Protein AF-A0A351XBT7-F1 (afdb_monomer_lite)

Secondary structure (DSSP, 8-state):
-TTT-TTSHHHHHHHHHHHHHTT-S---PPPHHHHHHHHTS-GGGS--HHHH---

pLDDT: mean 88.01, std 7.44, range [61.44, 97.81]

Structure (mmCIF, N/CA/C/O backbone):
data_AF-A0A351XBT7-F1
#
_entry.id   AF-A0A351XBT7-F1
#
loop_
_atom_site.group_PDB
_atom_site.id
_atom_site.type_symbol
_atom_site.label_atom_id
_atom_site.label_alt_id
_atom_site.label_comp_id
_atom_site.label_asym_id
_atom_site.label_entity_id
_atom_site.label_seq_id
_atom_site.pdbx_PDB_ins_code
_atom_site.Cartn_x
_atom_site.Cartn_y
_atom_site.Cartn_z
_atom_site.occupancy
_atom_site.B_iso_or_equiv
_atom_site.auth_seq_id
_atom_site.auth_comp_id
_atom_site.auth_asym_id
_atom_site.auth_atom_id
_atom_site.pdbx_PDB_model_num
ATOM 1 N N . LYS A 1 1 ? 11.575 -2.242 0.655 1.00 68.19 1 LYS A N 1
ATOM 2 C CA . LYS A 1 1 ? 11.152 -3.519 0.025 1.00 68.19 1 LYS A CA 1
ATOM 3 C C . LYS A 1 1 ? 10.294 -4.378 0.950 1.00 68.19 1 LYS A C 1
ATOM 5 O O . LYS A 1 1 ? 9.266 -4.848 0.511 1.00 68.19 1 LYS A O 1
ATOM 10 N N . GLU A 1 2 ? 10.645 -4.527 2.226 1.00 78.69 2 GLU A N 1
ATOM 11 C CA . GLU A 1 2 ? 9.919 -5.428 3.142 1.00 78.69 2 GLU A CA 1
ATOM 12 C C . GLU A 1 2 ? 8.432 -5.088 3.377 1.00 78.69 2 GLU A C 1
ATOM 14 O O . GLU A 1 2 ? 7.644 -5.981 3.653 1.00 78.69 2 GLU A O 1
ATOM 19 N N . TYR A 1 3 ? 8.046 -3.813 3.256 1.00 83.12 3 TYR A N 1
ATOM 20 C CA . TYR A 1 3 ? 6.654 -3.348 3.387 1.00 83.12 3 TYR A CA 1
ATOM 21 C C . TYR A 1 3 ? 5.952 -3.100 2.045 1.00 83.12 3 TYR A C 1
ATOM 23 O O . TYR A 1 3 ? 4.834 -2.605 2.035 1.00 83.12 3 TYR A O 1
ATOM 31 N N . ILE A 1 4 ? 6.614 -3.374 0.918 1.00 82.88 4 ILE A N 1
ATOM 32 C CA . ILE A 1 4 ? 6.010 -3.266 -0.425 1.00 82.88 4 ILE A CA 1
ATOM 33 C C . ILE A 1 4 ? 5.829 -4.642 -1.073 1.00 82.88 4 ILE A C 1
ATOM 35 O O . ILE A 1 4 ? 5.307 -4.731 -2.175 1.00 82.88 4 ILE A O 1
ATOM 39 N N . ASP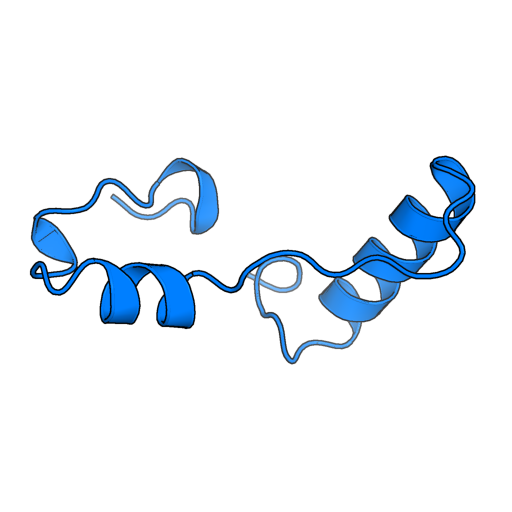 A 1 5 ? 6.294 -5.699 -0.405 1.00 85.69 5 ASP A N 1
ATOM 40 C CA . ASP A 1 5 ? 6.116 -7.078 -0.834 1.00 85.69 5 ASP A CA 1
ATOM 41 C C . ASP A 1 5 ? 4.749 -7.581 -0.344 1.00 85.69 5 ASP A C 1
ATOM 43 O O . ASP A 1 5 ? 4.589 -7.766 0.866 1.00 85.69 5 ASP A O 1
ATOM 47 N N . PRO A 1 6 ? 3.761 -7.782 -1.236 1.00 84.81 6 PRO A N 1
ATOM 48 C CA . PRO A 1 6 ? 2.414 -8.186 -0.844 1.00 84.81 6 PRO A CA 1
ATOM 49 C C . PRO A 1 6 ? 2.363 -9.569 -0.181 1.00 84.81 6 PRO A C 1
ATOM 51 O O . PRO A 1 6 ? 1.411 -9.844 0.550 1.00 84.81 6 PRO A O 1
ATOM 54 N N . ASP A 1 7 ? 3.375 -10.413 -0.401 1.00 86.38 7 ASP A N 1
ATOM 55 C CA . ASP A 1 7 ? 3.449 -11.775 0.136 1.00 86.38 7 ASP A CA 1
ATOM 56 C C . ASP A 1 7 ? 4.330 -11.848 1.409 1.00 86.38 7 ASP A C 1
ATOM 58 O O . ASP A 1 7 ? 4.534 -12.917 1.988 1.00 86.38 7 ASP A O 1
ATOM 62 N N . GLY A 1 8 ? 4.829 -10.699 1.885 1.00 89.81 8 GLY A N 1
ATOM 63 C CA . GLY A 1 8 ? 5.673 -10.587 3.073 1.00 89.81 8 GLY A CA 1
ATOM 64 C C . GLY A 1 8 ? 4.899 -10.439 4.389 1.00 89.81 8 GLY A C 1
ATOM 65 O O . GLY A 1 8 ? 3.899 -9.727 4.487 1.00 89.81 8 GLY A O 1
ATOM 66 N N . GLU A 1 9 ? 5.429 -11.027 5.467 1.00 93.62 9 GLU A N 1
ATOM 67 C CA . GLU A 1 9 ? 4.847 -10.931 6.819 1.00 93.62 9 GLU A CA 1
ATOM 68 C C . GLU A 1 9 ? 4.757 -9.476 7.318 1.00 93.62 9 GLU A C 1
ATOM 70 O O . GLU A 1 9 ? 3.761 -9.059 7.909 1.00 93.62 9 GLU A O 1
ATOM 75 N N . LYS A 1 10 ? 5.784 -8.665 7.036 1.00 92.62 10 LYS A N 1
ATOM 76 C CA . LYS A 1 10 ? 5.826 -7.244 7.416 1.00 92.62 10 LYS A CA 1
ATOM 77 C C . LYS A 1 10 ? 4.738 -6.422 6.725 1.00 92.62 10 LYS A C 1
ATOM 79 O O . LYS A 1 10 ? 4.141 -5.559 7.368 1.00 92.62 10 LYS A O 1
ATOM 84 N N . TYR A 1 11 ? 4.454 -6.702 5.453 1.00 92.50 11 TYR A N 1
ATOM 85 C CA . TYR A 1 11 ? 3.338 -6.089 4.738 1.00 92.50 11 TYR A CA 1
ATOM 86 C C . TYR A 1 11 ? 2.004 -6.497 5.363 1.00 92.50 11 TYR A C 1
ATOM 88 O O . TYR A 1 11 ? 1.219 -5.624 5.725 1.00 92.50 11 TYR A O 1
ATOM 96 N N . ALA A 1 12 ? 1.779 -7.796 5.581 1.00 93.12 12 ALA A N 1
ATOM 97 C CA . ALA A 1 12 ? 0.544 -8.291 6.190 1.00 93.12 12 ALA A CA 1
ATOM 98 C C . ALA A 1 12 ? 0.279 -7.654 7.569 1.00 93.12 12 ALA A C 1
ATOM 100 O O . ALA A 1 12 ? -0.827 -7.176 7.829 1.00 93.12 12 ALA A O 1
ATOM 101 N N . ASN A 1 13 ? 1.311 -7.554 8.413 1.00 95.38 13 ASN A N 1
ATOM 102 C CA . ASN A 1 13 ? 1.221 -6.892 9.715 1.00 95.38 13 ASN A CA 1
ATOM 103 C C . ASN A 1 13 ? 0.899 -5.395 9.584 1.00 95.38 13 ASN A C 1
ATOM 105 O O . ASN A 1 13 ? 0.059 -4.882 10.320 1.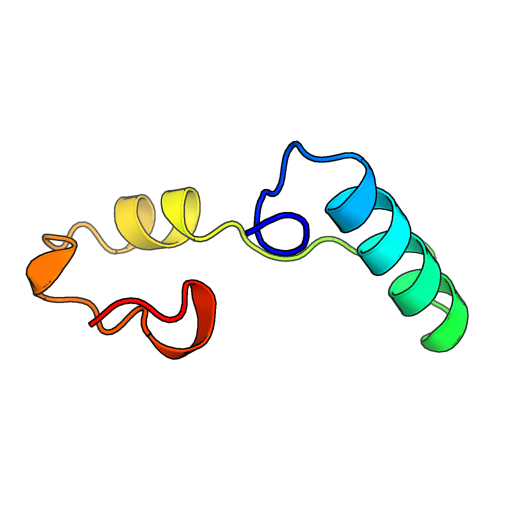00 95.38 13 ASN A O 1
ATOM 109 N N . MET A 1 14 ? 1.512 -4.692 8.626 1.00 94.94 14 MET A N 1
ATOM 110 C CA . MET A 1 14 ? 1.199 -3.287 8.350 1.00 94.94 14 MET A CA 1
ATOM 111 C C . MET A 1 14 ? -0.270 -3.103 7.941 1.00 94.94 14 MET A C 1
ATOM 113 O O . MET A 1 14 ? -0.938 -2.211 8.462 1.00 94.94 14 MET A O 1
ATOM 117 N N . ILE A 1 15 ? -0.790 -3.951 7.048 1.00 95.25 15 ILE A N 1
ATOM 118 C CA . ILE A 1 15 ? -2.197 -3.890 6.624 1.00 95.25 15 ILE A CA 1
ATOM 119 C C . ILE A 1 15 ? -3.136 -4.116 7.809 1.00 95.25 15 ILE A C 1
ATOM 121 O O . ILE A 1 15 ? -4.125 -3.395 7.946 1.00 95.25 15 ILE A O 1
ATOM 125 N N . GLU A 1 16 ? -2.821 -5.069 8.683 1.00 96.25 16 GLU A N 1
ATOM 126 C CA . GLU A 1 16 ? -3.643 -5.366 9.855 1.00 96.25 16 GLU A CA 1
ATOM 127 C C . GLU A 1 16 ? -3.659 -4.209 10.866 1.00 96.25 16 GLU A C 1
ATOM 129 O O . GLU A 1 16 ? -4.716 -3.871 11.404 1.00 96.25 16 GLU A O 1
ATOM 134 N N . GLU A 1 17 ? -2.529 -3.533 11.080 1.00 96.94 17 GLU A N 1
ATOM 135 C CA . GLU A 1 17 ? -2.489 -2.344 11.936 1.00 96.94 17 GLU A CA 1
ATOM 136 C C . GLU A 1 17 ? -3.280 -1.172 11.337 1.00 96.94 17 GLU A C 1
ATOM 138 O O . GLU A 1 17 ? -4.051 -0.524 12.049 1.00 96.94 17 GLU A O 1
ATOM 143 N N . ILE A 1 18 ? -3.190 -0.942 10.022 1.00 96.31 18 ILE A N 1
ATOM 144 C CA . ILE A 1 18 ? -4.002 0.080 9.339 1.00 96.31 18 ILE A CA 1
ATOM 145 C C . ILE A 1 18 ? -5.495 -0.271 9.432 1.00 96.31 18 ILE A C 1
ATOM 147 O O . ILE A 1 18 ? -6.316 0.596 9.740 1.00 96.31 18 ILE A O 1
ATOM 151 N N . ARG A 1 19 ? -5.863 -1.544 9.235 1.00 97.81 19 ARG A N 1
ATOM 152 C CA . ARG A 1 19 ? -7.248 -2.023 9.375 1.00 97.81 19 ARG A CA 1
ATOM 153 C C . ARG A 1 19 ? -7.807 -1.706 10.764 1.00 97.81 19 ARG A C 1
ATOM 155 O O . ARG A 1 19 ? -8.940 -1.230 10.862 1.00 97.81 19 ARG A O 1
ATOM 162 N N . LYS A 1 20 ? -7.027 -1.959 11.823 1.00 97.44 20 LYS A N 1
ATOM 163 C CA . LYS A 1 20 ? -7.408 -1.660 13.215 1.00 97.44 20 LYS A CA 1
ATOM 164 C C . LYS A 1 20 ? -7.569 -0.160 13.453 1.00 97.44 20 LYS A C 1
ATOM 166 O O . LYS A 1 20 ? -8.577 0.235 14.033 1.00 97.44 20 LYS A O 1
ATOM 171 N N . GLN A 1 21 ? -6.620 0.659 12.991 1.00 97.75 21 GLN A N 1
ATOM 172 C CA . GLN A 1 21 ? -6.650 2.118 13.168 1.00 97.75 21 GLN A CA 1
ATOM 173 C C . GLN A 1 21 ? -7.831 2.778 12.451 1.00 97.75 21 GLN A C 1
ATOM 175 O O . GLN A 1 21 ? -8.414 3.726 12.967 1.00 97.75 21 GLN A O 1
ATOM 180 N N . LEU A 1 22 ? -8.199 2.268 11.275 1.00 97.25 22 LEU A N 1
ATOM 181 C CA . LEU A 1 22 ? -9.313 2.788 10.480 1.00 97.25 22 LEU A CA 1
ATOM 182 C C . LEU A 1 22 ? -10.659 2.115 10.802 1.00 97.25 22 LEU A C 1
ATOM 184 O O . LEU A 1 22 ? -11.670 2.449 10.191 1.00 97.25 22 LEU A O 1
ATOM 188 N N . HIS A 1 23 ? -10.688 1.188 11.766 1.00 96.31 23 HIS A N 1
ATOM 189 C CA . HIS A 1 23 ? -11.888 0.480 12.226 1.00 96.31 23 HIS A CA 1
ATOM 190 C C . HIS A 1 23 ? -12.651 -0.292 11.130 1.00 96.31 23 HIS A C 1
ATOM 192 O O . HIS A 1 23 ? -13.879 -0.384 11.162 1.00 96.31 23 HIS A O 1
ATOM 198 N N . PHE A 1 24 ? -11.940 -0.904 10.179 1.00 97.06 24 PHE A N 1
ATOM 199 C CA . PHE A 1 24 ? -12.558 -1.743 9.144 1.00 97.06 24 PHE A CA 1
ATOM 200 C C . PHE A 1 24 ? -12.672 -3.209 9.563 1.00 97.06 24 PHE A C 1
ATOM 202 O O . PHE A 1 24 ? -11.840 -3.716 10.308 1.00 97.06 24 PHE A O 1
ATOM 209 N N . THR A 1 25 ? -13.655 -3.942 9.037 1.00 96.94 25 THR A N 1
ATOM 210 C CA . THR A 1 25 ? -13.764 -5.399 9.257 1.00 96.94 25 THR A CA 1
ATOM 211 C C . THR A 1 25 ? -12.682 -6.173 8.496 1.00 96.94 25 THR A C 1
ATOM 213 O O . THR A 1 25 ? -12.162 -7.164 8.995 1.00 96.94 25 THR A O 1
ATOM 216 N N . SER A 1 26 ? -12.301 -5.686 7.314 1.00 94.25 26 SER A N 1
ATOM 217 C CA . SER A 1 26 ? -11.226 -6.217 6.472 1.00 94.25 26 SER A CA 1
ATOM 218 C C . SER A 1 26 ? -10.614 -5.088 5.646 1.00 94.25 26 SER A C 1
ATOM 220 O O . SER A 1 26 ? -11.333 -4.170 5.253 1.00 94.25 26 SER A O 1
ATOM 222 N N . LEU A 1 27 ? -9.321 -5.172 5.338 1.00 94.69 27 LEU A N 1
ATOM 223 C CA . LEU A 1 27 ? -8.623 -4.229 4.465 1.00 94.69 27 LEU A CA 1
ATOM 224 C C . LEU A 1 27 ? -7.706 -5.007 3.518 1.00 94.69 27 LEU A C 1
ATOM 226 O O . LEU A 1 27 ? -6.991 -5.907 3.951 1.00 94.69 27 LEU A O 1
ATOM 230 N N . ARG A 1 28 ? -7.724 -4.652 2.233 1.00 91.50 28 ARG A N 1
ATOM 231 C CA . ARG A 1 28 ? -6.794 -5.157 1.219 1.00 91.50 28 ARG A CA 1
ATOM 232 C C . ARG A 1 28 ? -6.520 -4.044 0.216 1.00 91.50 28 ARG A C 1
ATOM 234 O O . ARG A 1 28 ? -7.463 -3.422 -0.268 1.00 91.50 28 ARG A O 1
ATOM 241 N N . TYR A 1 29 ? -5.251 -3.819 -0.105 1.00 89.81 29 TYR A N 1
ATOM 242 C CA . TYR A 1 29 ? -4.867 -2.932 -1.200 1.00 89.81 29 TYR A CA 1
ATOM 243 C C . TYR A 1 29 ? -4.786 -3.707 -2.515 1.00 89.81 29 TYR A C 1
ATOM 245 O O . TYR A 1 29 ? -4.580 -4.923 -2.530 1.00 89.81 29 TYR A O 1
ATOM 253 N N . HIS A 1 30 ? -4.972 -2.992 -3.622 1.00 87.88 30 HIS A N 1
ATOM 254 C CA . HIS A 1 30 ? -4.755 -3.553 -4.947 1.00 87.88 30 HIS A CA 1
ATOM 255 C C . HIS A 1 30 ? -3.260 -3.804 -5.155 1.00 87.88 30 HIS A C 1
ATOM 257 O O . HIS A 1 30 ? -2.439 -3.010 -4.687 1.00 87.88 30 HIS A O 1
ATOM 263 N N . ARG A 1 31 ? -2.903 -4.913 -5.805 1.00 88.25 31 ARG A N 1
ATOM 264 C CA . ARG A 1 31 ? -1.501 -5.213 -6.078 1.00 88.25 31 ARG A CA 1
ATOM 265 C C . ARG A 1 31 ? -1.053 -4.472 -7.342 1.00 88.25 31 ARG A C 1
ATOM 267 O O . ARG A 1 31 ? -1.856 -4.198 -8.234 1.00 88.25 31 ARG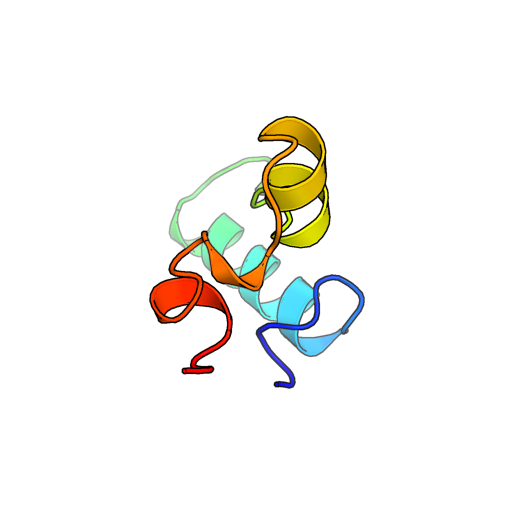 A O 1
ATOM 274 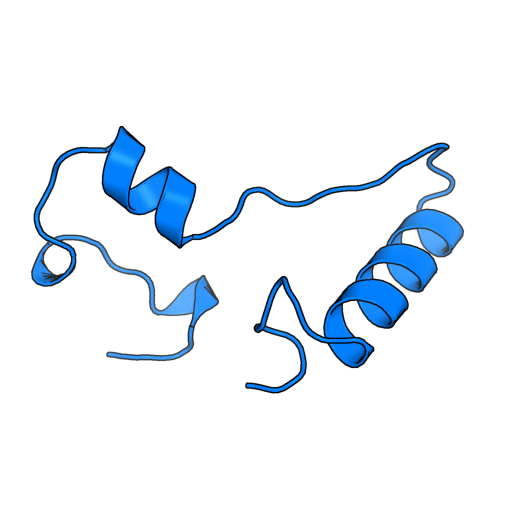N N . LEU A 1 32 ? 0.225 -4.106 -7.387 1.00 86.38 32 LEU A N 1
ATOM 275 C CA . LEU A 1 32 ? 0.782 -3.343 -8.504 1.00 86.38 32 LEU A CA 1
ATOM 276 C C . LEU A 1 32 ? 0.912 -4.197 -9.776 1.00 86.38 32 LEU A C 1
ATOM 278 O O . LEU A 1 32 ? 0.686 -3.686 -10.866 1.00 86.38 32 LEU A O 1
ATOM 282 N N . ASP A 1 33 ? 1.234 -5.484 -9.631 1.00 85.44 33 ASP A N 1
ATOM 283 C CA . ASP A 1 33 ? 1.263 -6.471 -10.719 1.00 85.44 33 ASP A CA 1
ATOM 284 C C . ASP A 1 33 ? -0.113 -6.601 -11.384 1.00 85.44 33 ASP A C 1
ATOM 286 O O . ASP A 1 33 ? -0.221 -6.380 -12.589 1.00 85.44 33 ASP A O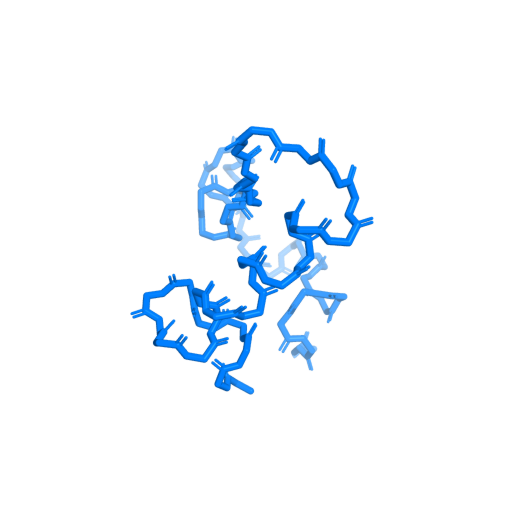 1
ATOM 290 N N . ASP A 1 34 ? -1.167 -6.812 -10.587 1.00 87.31 34 ASP A N 1
ATOM 291 C CA . ASP A 1 34 ? -2.551 -6.879 -11.083 1.00 87.31 34 ASP A CA 1
ATOM 292 C C . ASP A 1 34 ? -2.943 -5.596 -11.847 1.00 87.31 34 ASP A C 1
ATOM 294 O O . ASP A 1 34 ? -3.587 -5.649 -12.898 1.00 87.31 34 ASP A O 1
ATOM 298 N N . MET A 1 35 ? -2.539 -4.424 -11.339 1.00 87.94 35 MET A N 1
ATOM 299 C CA . MET A 1 35 ? -2.818 -3.134 -11.976 1.00 87.94 35 MET A CA 1
ATOM 300 C C . MET A 1 35 ? -2.125 -3.004 -13.338 1.00 87.94 35 MET A C 1
ATOM 302 O O . MET A 1 35 ? -2.749 -2.559 -14.300 1.00 87.94 35 MET A O 1
ATOM 306 N N . ILE A 1 36 ? -0.843 -3.369 -13.428 1.00 88.38 36 ILE A N 1
ATOM 307 C CA . ILE A 1 36 ? -0.063 -3.292 -14.673 1.00 88.38 36 ILE A CA 1
ATOM 308 C C . ILE A 1 36 ? -0.665 -4.227 -15.728 1.00 88.38 36 ILE A C 1
ATOM 310 O O . ILE A 1 36 ? -0.892 -3.802 -16.865 1.00 88.38 36 ILE A O 1
ATOM 314 N N . GLU A 1 37 ? -0.993 -5.465 -15.345 1.00 89.12 37 GLU A N 1
ATOM 315 C CA . GLU A 1 37 ? -1.633 -6.436 -16.239 1.00 89.12 37 GLU A CA 1
ATOM 316 C C . GLU A 1 37 ? -2.999 -5.944 -16.736 1.00 89.12 37 GLU A C 1
ATOM 318 O O . GLU A 1 37 ? -3.296 -6.046 -17.928 1.00 89.12 37 GLU A O 1
ATOM 323 N N . ALA A 1 38 ? -3.813 -5.352 -15.854 1.00 89.75 38 ALA A N 1
ATOM 324 C CA . ALA A 1 38 ? -5.132 -4.830 -16.209 1.00 89.75 38 ALA A CA 1
ATOM 325 C C . ALA A 1 38 ? -5.072 -3.629 -17.167 1.00 89.75 38 ALA A C 1
ATOM 327 O O . ALA A 1 38 ? -5.958 -3.466 -18.009 1.00 89.75 38 ALA A O 1
ATOM 328 N N . VAL A 1 39 ? -4.047 -2.780 -17.047 1.00 90.19 39 VAL A N 1
ATOM 329 C CA . VAL A 1 39 ? -3.854 -1.627 -17.939 1.00 90.19 39 VAL A CA 1
ATOM 330 C C . VAL A 1 39 ? -3.408 -2.074 -19.337 1.00 90.19 39 VAL A C 1
ATOM 332 O O . VAL A 1 39 ? -3.746 -1.417 -20.323 1.00 90.19 39 VAL A O 1
ATOM 335 N N . GLY A 1 40 ? -2.678 -3.190 -19.447 1.00 87.25 40 GLY A N 1
ATOM 336 C CA . GLY A 1 40 ? -2.251 -3.755 -20.733 1.00 87.25 40 GLY A CA 1
ATOM 337 C C . GLY A 1 40 ? -1.226 -2.898 -21.486 1.00 87.25 40 GLY A C 1
ATOM 338 O O . GLY A 1 40 ? -1.04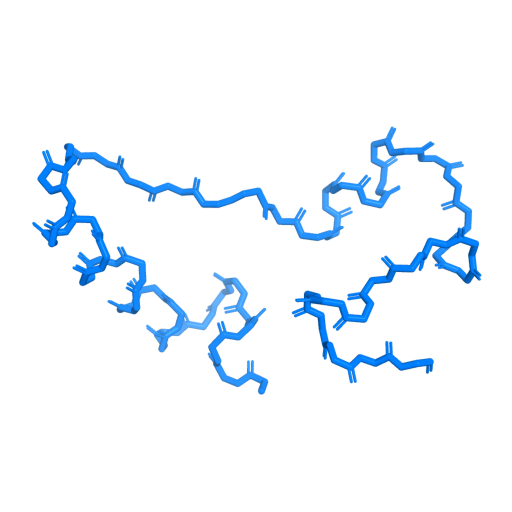6 -3.058 -22.695 1.00 87.25 40 GLY A O 1
ATOM 339 N N . LEU A 1 41 ? -0.572 -1.968 -20.787 1.00 85.69 41 LEU A N 1
ATOM 340 C CA . LEU A 1 41 ? 0.546 -1.184 -21.299 1.00 85.69 41 LEU A CA 1
ATOM 341 C C . LEU A 1 41 ? 1.859 -1.755 -20.775 1.00 85.69 41 LEU A C 1
ATOM 343 O O . LEU A 1 41 ? 1.909 -2.384 -19.723 1.00 85.69 41 LEU A O 1
ATOM 347 N N . ASP A 1 42 ? 2.925 -1.503 -21.526 1.00 81.75 42 ASP A N 1
ATOM 348 C CA . ASP A 1 42 ? 4.277 -1.845 -21.104 1.00 81.75 42 ASP A CA 1
ATOM 349 C C . ASP A 1 42 ? 4.611 -1.145 -19.765 1.00 81.75 42 ASP A C 1
ATOM 351 O O . ASP A 1 42 ? 4.321 0.054 -19.650 1.00 81.75 42 ASP A O 1
ATOM 355 N N . PRO A 1 43 ? 5.189 -1.850 -18.769 1.00 79.69 43 PRO A N 1
ATOM 356 C CA . PRO A 1 43 ? 5.564 -1.270 -17.479 1.00 79.69 43 PRO A CA 1
ATOM 357 C C . PRO A 1 43 ? 6.396 0.010 -17.600 1.00 79.69 43 PRO A C 1
ATOM 359 O O . PRO A 1 43 ? 6.172 0.943 -16.835 1.00 79.69 43 PRO A O 1
ATOM 362 N N . ASP A 1 44 ? 7.260 0.116 -18.613 1.00 82.62 44 ASP A N 1
ATOM 363 C CA . ASP A 1 44 ? 8.122 1.288 -18.832 1.00 82.62 44 ASP A CA 1
ATOM 364 C C . ASP A 1 44 ? 7.331 2.540 -19.266 1.00 82.62 44 ASP A C 1
ATOM 366 O O . ASP A 1 44 ? 7.855 3.654 -19.315 1.00 82.62 44 ASP A O 1
ATOM 370 N N . LYS A 1 45 ? 6.045 2.377 -19.600 1.00 84.31 45 LYS A N 1
ATOM 371 C CA . LYS A 1 45 ? 5.111 3.469 -19.917 1.00 84.31 45 LYS A CA 1
ATOM 372 C C . LYS A 1 45 ? 4.218 3.840 -18.734 1.00 84.31 45 LYS A C 1
ATOM 374 O O . LYS A 1 45 ? 3.360 4.715 -18.879 1.00 84.31 45 LYS A O 1
ATOM 379 N N . LEU A 1 46 ? 4.391 3.187 -17.585 1.00 84.75 46 LEU A N 1
ATOM 380 C CA . LEU A 1 46 ? 3.625 3.420 -16.369 1.00 84.75 46 LEU A CA 1
ATOM 381 C C . LEU A 1 46 ? 4.545 3.982 -15.289 1.00 84.75 46 LEU A C 1
ATOM 383 O O . LEU A 1 46 ? 5.503 3.351 -14.866 1.00 84.75 46 LEU A O 1
ATOM 387 N N . CYS A 1 47 ? 4.225 5.179 -14.799 1.00 85.44 47 CYS A N 1
ATOM 388 C CA . CYS A 1 47 ? 4.923 5.721 -13.640 1.00 85.44 47 CYS A CA 1
ATOM 389 C C . CYS A 1 47 ? 4.472 4.967 -12.379 1.00 85.44 47 CYS A C 1
ATOM 391 O O . CYS A 1 47 ? 3.377 5.210 -11.864 1.00 85.44 47 CYS A O 1
ATOM 393 N N . THR A 1 48 ? 5.312 4.056 -11.885 1.00 85.75 48 THR A N 1
ATOM 394 C CA . THR A 1 48 ? 5.074 3.279 -10.654 1.00 85.75 48 THR A CA 1
ATOM 395 C C . THR A 1 48 ? 5.851 3.798 -9.449 1.00 85.75 48 THR A C 1
ATOM 397 O O . THR A 1 48 ? 5.693 3.261 -8.354 1.00 85.75 48 THR A O 1
ATOM 400 N N . TYR A 1 49 ? 6.599 4.894 -9.606 1.00 85.81 49 TYR A N 1
ATOM 401 C CA . TYR A 1 49 ? 7.501 5.440 -8.589 1.00 85.81 49 TYR A CA 1
ATOM 402 C C . TYR A 1 49 ? 6.850 5.620 -7.209 1.00 85.81 49 TYR A C 1
ATOM 404 O O . TYR A 1 49 ? 7.434 5.269 -6.188 1.00 85.81 49 TYR A O 1
ATOM 412 N N . CYS A 1 50 ? 5.607 6.112 -7.146 1.00 83.25 50 CYS A N 1
ATOM 413 C CA . CYS A 1 50 ? 4.897 6.294 -5.873 1.00 83.25 50 CYS A CA 1
ATOM 414 C C . CYS A 1 50 ? 4.599 4.977 -5.126 1.00 83.25 50 CYS A C 1
ATOM 416 O O . CYS A 1 50 ? 4.236 5.019 -3.953 1.00 83.25 50 CYS A O 1
ATOM 418 N N . TRP A 1 51 ? 4.713 3.830 -5.798 1.00 82.19 51 TRP A N 1
ATOM 419 C CA . TRP A 1 51 ? 4.399 2.504 -5.270 1.00 82.19 51 TRP A CA 1
ATOM 420 C C . TRP A 1 51 ? 5.660 1.709 -4.935 1.00 82.19 51 TRP A C 1
ATOM 422 O O . TRP A 1 51 ? 5.783 1.186 -3.827 1.00 82.19 51 TRP A O 1
ATOM 432 N N . ASP A 1 52 ? 6.598 1.607 -5.876 1.00 79.81 52 ASP A N 1
ATOM 433 C CA . ASP A 1 52 ? 7.805 0.788 -5.724 1.00 79.81 52 ASP A CA 1
ATOM 434 C C . ASP A 1 52 ? 9.079 1.603 -5.448 1.00 79.81 52 ASP A C 1
ATOM 436 O O . ASP A 1 52 ? 10.109 1.019 -5.086 1.00 79.81 52 ASP A O 1
ATOM 440 N N . GLY A 1 53 ? 9.001 2.934 -5.561 1.00 79.69 53 GLY A N 1
ATOM 441 C CA . GLY A 1 53 ? 10.123 3.858 -5.405 1.00 79.69 53 GLY A CA 1
ATOM 442 C C . GLY A 1 53 ? 11.178 3.724 -6.500 1.00 79.69 53 GLY A C 1
ATOM 443 O O . GLY A 1 53 ? 12.315 4.146 -6.280 1.00 79.69 53 GLY A O 1
ATOM 444 N N . LYS A 1 54 ? 10.849 3.074 -7.623 1.00 73.06 54 LYS A N 1
ATOM 445 C CA . LYS A 1 54 ? 11.769 2.854 -8.739 1.00 73.06 54 LYS A CA 1
ATOM 446 C C . LYS A 1 54 ? 11.465 3.831 -9.867 1.00 73.06 54 LYS A C 1
ATOM 448 O O . LYS A 1 54 ? 10.305 4.121 -10.149 1.00 73.06 54 LYS A O 1
ATOM 453 N N . GLU A 1 55 ? 12.538 4.348 -10.451 1.00 61.44 55 GLU A N 1
ATOM 454 C CA . GLU A 1 55 ? 12.544 5.224 -11.625 1.00 61.44 55 GLU A CA 1
ATOM 455 C C . GLU A 1 55 ? 12.958 4.422 -12.859 1.00 61.44 55 GLU A C 1
ATOM 457 O O . GLU A 1 55 ? 13.864 3.562 -12.706 1.00 61.44 55 GLU A O 1
#

Sequence (55 aa):
KEYIDPDGEKYANMIEEIRKQLHFTSLRYHRLDDMIEAVGLDPDKLCTYCWDGKE

Foldseek 3Di:
DQCLPCPHPNVVVVLVVVCVVVVHPHDDDDRPVVVCVVVVDDVVPDPCCVRPVDD

Radius of gyration: 13.18 Å; chains: 1; bounding box: 26×18×34 Å